Protein AF-A0A956CSH5-F1 (afdb_monomer)

Solvent-accessible surface area (backbone atoms only — not comparable to full-atom values): 94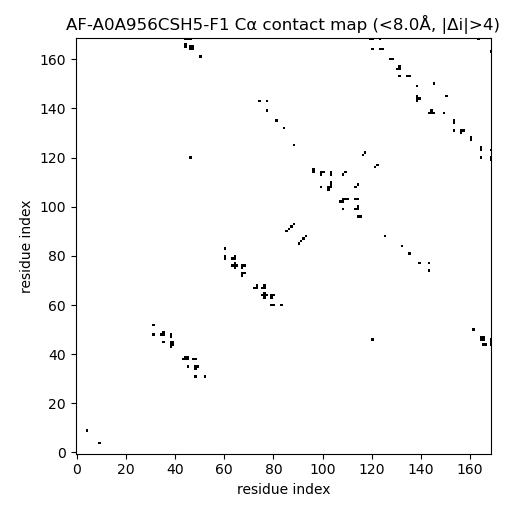06 Å² total; per-residue (Å²): 134,82,79,78,81,50,71,66,56,53,51,49,52,50,51,50,49,52,54,50,49,55,56,48,50,52,55,50,48,58,49,48,54,56,46,41,54,54,38,46,74,72,71,44,49,70,41,48,41,52,56,55,50,50,54,63,74,40,43,68,58,50,52,53,31,51,52,29,44,76,70,68,37,51,70,58,19,51,48,49,50,52,48,59,65,49,39,44,74,72,45,48,50,54,49,52,53,52,50,41,56,51,35,33,77,66,67,75,37,53,78,75,86,55,48,91,68,91,47,71,47,60,49,46,55,61,59,57,46,46,64,59,50,52,55,50,51,48,37,55,68,73,73,68,56,80,51,74,69,55,50,52,49,51,52,50,52,50,51,50,41,51,49,47,37,50,73,75,60

Structure (mmCIF, N/CA/C/O backbone):
data_AF-A0A956CSH5-F1
#
_entry.id   AF-A0A956CSH5-F1
#
loop_
_atom_site.group_PDB
_atom_site.id
_atom_site.type_symbol
_atom_site.label_atom_id
_atom_site.label_alt_id
_atom_site.label_comp_id
_atom_site.label_asym_id
_atom_site.label_entity_id
_atom_site.label_seq_id
_atom_site.pdbx_PDB_ins_code
_atom_site.Cartn_x
_atom_site.Cartn_y
_atom_site.Cartn_z
_atom_site.occupancy
_atom_site.B_iso_or_equiv
_atom_site.auth_seq_id
_atom_site.auth_comp_id
_atom_site.auth_asym_id
_atom_site.auth_atom_id
_atom_site.pdbx_PDB_model_num
ATOM 1 N N . ASP A 1 1 ? -17.752 -17.651 26.904 1.00 57.19 1 ASP A N 1
ATOM 2 C CA . ASP A 1 1 ? -16.328 -17.573 26.539 1.00 57.19 1 ASP A CA 1
ATOM 3 C C . ASP A 1 1 ? -15.973 -18.739 25.644 1.00 57.19 1 ASP A C 1
ATOM 5 O O . ASP A 1 1 ? -16.085 -19.885 26.065 1.00 57.19 1 ASP A O 1
ATOM 9 N N . GLU A 1 2 ? -15.666 -18.455 24.381 1.00 68.50 2 GLU A N 1
ATOM 10 C CA . GLU A 1 2 ? -15.135 -19.461 23.460 1.00 68.50 2 GLU A CA 1
ATOM 11 C C . GLU A 1 2 ? -13.701 -19.819 23.881 1.00 68.50 2 GLU A C 1
ATOM 13 O O . GLU A 1 2 ? -12.923 -18.916 24.207 1.00 68.50 2 GLU A O 1
ATOM 18 N N . PRO A 1 3 ? -13.332 -21.113 23.913 1.00 79.62 3 PRO A N 1
ATOM 19 C CA . PRO A 1 3 ? -11.968 -21.511 24.222 1.00 79.62 3 PRO A CA 1
ATOM 20 C C . PRO A 1 3 ? -11.009 -20.953 23.160 1.00 79.62 3 PRO A C 1
ATOM 22 O O . PRO A 1 3 ? -11.361 -20.918 21.977 1.00 79.62 3 PRO A O 1
ATOM 25 N N . PRO A 1 4 ? -9.794 -20.528 23.552 1.00 82.88 4 PRO A N 1
ATOM 26 C CA . PRO A 1 4 ? -8.831 -20.000 22.601 1.00 82.88 4 PRO A CA 1
ATOM 27 C C . PRO A 1 4 ? -8.494 -21.056 21.536 1.00 82.88 4 PRO A C 1
ATOM 29 O O . PRO A 1 4 ? -8.452 -22.254 21.843 1.00 82.88 4 PRO A O 1
ATOM 32 N N . PRO A 1 5 ? -8.246 -20.636 20.283 1.00 86.81 5 PRO A N 1
ATOM 33 C CA . PRO A 1 5 ? -7.925 -21.559 19.206 1.00 86.81 5 PRO A CA 1
ATOM 34 C C . PRO A 1 5 ? -6.678 -22.384 19.540 1.00 86.81 5 PRO A C 1
ATOM 36 O O . PRO A 1 5 ? -5.712 -21.892 20.124 1.00 86.81 5 PRO A O 1
ATOM 39 N N . SER A 1 6 ? -6.701 -23.662 19.157 1.00 94.19 6 SER A N 1
ATOM 40 C CA . SER A 1 6 ? -5.572 -24.560 19.393 1.00 94.19 6 SER A CA 1
ATOM 41 C C . SER A 1 6 ? -4.341 -24.124 18.591 1.00 94.19 6 SER A C 1
ATOM 43 O O . SER A 1 6 ? -4.466 -23.609 17.478 1.00 94.19 6 SER A O 1
ATOM 45 N N . TRP A 1 7 ? -3.139 -24.400 19.105 1.00 95.19 7 TRP A N 1
ATOM 46 C CA . TRP A 1 7 ? -1.885 -24.146 18.381 1.00 95.19 7 TRP A CA 1
ATOM 47 C C . TRP A 1 7 ? -1.848 -24.801 16.997 1.00 95.19 7 TRP A C 1
ATOM 49 O O . TRP A 1 7 ? -1.315 -24.215 16.059 1.00 95.19 7 TRP A O 1
ATOM 59 N N . LEU A 1 8 ? -2.462 -25.980 16.852 1.00 94.00 8 LEU A N 1
ATOM 60 C CA . LEU A 1 8 ? -2.589 -26.659 15.565 1.00 94.00 8 LEU A CA 1
ATOM 61 C C . LEU A 1 8 ? -3.457 -25.858 14.588 1.00 94.00 8 LEU A C 1
ATOM 63 O O . LEU A 1 8 ? -3.110 -25.740 13.419 1.00 94.00 8 LEU A O 1
ATOM 67 N N . SER A 1 9 ? -4.562 -25.282 15.065 1.00 93.81 9 SER A N 1
ATOM 68 C CA . SER A 1 9 ? -5.424 -24.418 14.254 1.00 93.81 9 SER A CA 1
ATOM 69 C C . SER A 1 9 ? -4.686 -23.150 13.826 1.00 93.81 9 SER A C 1
ATOM 71 O O . SER A 1 9 ? -4.749 -22.782 12.658 1.00 93.81 9 SER A O 1
ATOM 73 N N . ILE A 1 10 ? -3.942 -22.517 14.739 1.00 93.94 10 ILE A N 1
ATOM 74 C CA . ILE A 1 10 ? -3.140 -21.320 14.439 1.00 93.94 10 ILE A CA 1
ATOM 75 C C . ILE A 1 10 ? -2.078 -21.640 13.382 1.00 93.94 10 ILE A C 1
ATOM 77 O O . ILE A 1 10 ? -1.989 -20.947 12.372 1.00 93.94 10 ILE A O 1
ATOM 81 N N . ALA A 1 11 ? -1.310 -22.715 13.576 1.00 94.75 11 ALA A N 1
ATOM 82 C CA . ALA A 1 11 ? -0.293 -23.145 12.622 1.00 94.75 11 ALA A CA 1
ATOM 83 C C . ALA A 1 11 ? -0.905 -23.538 11.268 1.00 94.75 11 ALA A C 1
ATOM 85 O O . ALA A 1 11 ? -0.377 -23.166 10.223 1.00 94.75 11 ALA A O 1
ATOM 86 N N . GLY A 1 12 ? -2.040 -24.242 11.281 1.00 96.31 12 GLY A N 1
ATOM 87 C CA . GLY A 1 12 ? -2.761 -24.648 10.077 1.00 96.31 12 GLY A CA 1
ATOM 88 C C . GLY A 1 12 ? -3.245 -23.454 9.255 1.00 96.31 12 GLY A C 1
ATOM 89 O O . GLY A 1 12 ? -2.977 -23.391 8.057 1.00 96.31 12 GLY A O 1
ATOM 90 N N . TYR A 1 13 ? -3.890 -22.473 9.893 1.00 94.75 13 TYR A N 1
ATOM 91 C CA . TYR A 1 13 ? -4.302 -21.241 9.215 1.00 94.75 13 TYR A CA 1
ATOM 92 C C . TYR A 1 13 ? -3.109 -20.389 8.778 1.00 94.75 13 TYR A C 1
ATOM 94 O O . TYR A 1 13 ? -3.158 -19.801 7.701 1.00 94.75 13 TYR A O 1
ATOM 102 N N . GLY A 1 14 ? -2.027 -20.362 9.559 1.00 94.38 14 GLY A N 1
ATOM 103 C CA . GLY A 1 14 ? -0.788 -19.684 9.181 1.00 94.38 14 GLY A CA 1
ATOM 104 C C . GLY A 1 14 ? -0.173 -20.268 7.909 1.00 94.38 14 GLY A C 1
ATOM 105 O O . GLY A 1 14 ? 0.158 -19.526 6.986 1.00 94.38 14 GLY A O 1
ATOM 106 N N . LEU A 1 15 ? -0.087 -21.598 7.815 1.00 95.19 15 LEU A N 1
ATOM 107 C CA . LEU A 1 15 ? 0.420 -22.280 6.625 1.00 95.19 15 LEU A CA 1
ATOM 108 C C . LEU A 1 15 ? -0.494 -22.058 5.416 1.00 95.19 15 LEU A C 1
ATOM 110 O O . LEU A 1 15 ? -0.012 -21.748 4.330 1.00 95.19 15 LEU A O 1
ATOM 114 N N . LEU A 1 16 ? -1.810 -22.184 5.606 1.00 95.19 16 LEU A N 1
ATOM 115 C CA . LEU A 1 16 ? -2.782 -21.921 4.548 1.00 95.19 16 LEU A CA 1
ATOM 116 C C . LEU A 1 16 ? -2.660 -20.481 4.033 1.00 95.19 16 LEU A C 1
ATOM 118 O O . LEU A 1 16 ? -2.643 -20.263 2.823 1.00 95.19 16 LEU A O 1
ATOM 122 N N . GLY A 1 17 ? -2.521 -19.512 4.939 1.00 91.62 17 GLY A N 1
ATOM 123 C CA . GLY A 1 17 ? -2.282 -18.109 4.610 1.00 91.62 17 GLY A CA 1
ATOM 124 C C . GLY A 1 17 ? -0.991 -17.905 3.816 1.00 91.62 17 GLY A C 1
ATOM 125 O O . GLY A 1 17 ? -1.002 -17.217 2.803 1.00 91.62 17 GLY A O 1
ATOM 126 N N . ALA A 1 18 ? 0.106 -18.555 4.210 1.00 92.56 18 ALA A N 1
ATOM 127 C CA . ALA A 1 18 ? 1.373 -18.473 3.482 1.00 92.56 18 ALA A CA 1
ATOM 128 C C . ALA A 1 18 ? 1.266 -19.040 2.055 1.00 92.56 18 ALA A C 1
ATOM 130 O O . ALA A 1 18 ? 1.691 -18.395 1.099 1.00 92.56 18 ALA A O 1
ATOM 131 N N . VAL A 1 19 ? 0.653 -20.218 1.897 1.00 93.88 19 VAL A N 1
ATOM 132 C CA . VAL A 1 19 ? 0.475 -20.861 0.583 1.00 93.88 19 VAL A CA 1
ATOM 133 C C . VAL A 1 19 ? -0.439 -20.033 -0.317 1.00 93.88 19 VAL A C 1
ATOM 135 O O . VAL A 1 19 ? -0.115 -19.790 -1.477 1.00 93.88 19 VAL A O 1
ATOM 138 N N . THR A 1 20 ? -1.572 -19.572 0.211 1.00 90.75 20 THR A N 1
ATOM 139 C CA . THR A 1 20 ? -2.515 -18.743 -0.554 1.00 90.75 20 THR A CA 1
ATOM 140 C C . THR A 1 20 ? -1.924 -17.384 -0.913 1.00 90.75 20 THR A C 1
ATOM 142 O O . THR A 1 20 ? -2.160 -16.916 -2.020 1.00 90.75 20 THR A O 1
ATOM 145 N N . SER A 1 21 ? -1.105 -16.790 -0.041 1.00 88.56 21 SER A N 1
ATOM 146 C CA . SER A 1 21 ? -0.364 -15.558 -0.332 1.00 88.56 21 SER A CA 1
ATOM 147 C C . SER A 1 21 ? 0.648 -15.748 -1.464 1.00 88.56 21 SER A C 1
ATOM 149 O O . SER A 1 21 ? 0.723 -14.911 -2.355 1.00 88.56 21 SER A O 1
ATOM 151 N N . LEU A 1 22 ? 1.372 -16.874 -1.496 1.00 89.44 22 LEU A N 1
ATOM 152 C CA . LEU A 1 22 ? 2.313 -17.175 -2.578 1.00 89.44 22 LEU A CA 1
ATOM 153 C C . LEU A 1 22 ? 1.598 -17.315 -3.933 1.00 89.44 22 LEU A C 1
ATOM 155 O O . LEU A 1 22 ? 1.994 -16.694 -4.916 1.00 89.44 22 LEU A O 1
ATOM 159 N N . LEU A 1 23 ? 0.521 -18.104 -3.975 1.00 92.88 23 LEU A N 1
ATOM 160 C CA . LEU A 1 23 ? -0.261 -18.317 -5.197 1.00 92.88 23 LEU A CA 1
ATOM 161 C C . LEU A 1 23 ? -0.976 -17.037 -5.650 1.00 92.88 23 LEU A C 1
ATOM 163 O O . LEU A 1 23 ? -0.966 -16.700 -6.831 1.00 92.88 23 LEU A O 1
ATOM 167 N N . GLY A 1 24 ? -1.581 -16.316 -4.705 1.00 88.62 24 GLY A N 1
ATOM 168 C CA . GLY A 1 24 ? -2.254 -15.049 -4.965 1.00 88.62 24 GLY A CA 1
ATOM 169 C C . GLY A 1 24 ? -1.282 -13.964 -5.415 1.00 88.62 24 GLY A C 1
ATOM 170 O O . GLY A 1 24 ? -1.595 -13.225 -6.339 1.00 88.62 24 GLY A O 1
ATOM 171 N N . GLY A 1 25 ? -0.089 -13.904 -4.822 1.00 86.56 25 GLY A N 1
ATOM 172 C CA . GLY A 1 25 ? 0.959 -12.959 -5.195 1.00 86.56 25 GLY A CA 1
ATOM 173 C C . GLY A 1 25 ? 1.415 -13.131 -6.641 1.00 86.56 25 GLY A C 1
ATOM 174 O O . GLY A 1 25 ? 1.559 -12.137 -7.343 1.00 86.56 25 GLY A O 1
ATOM 175 N N . HIS A 1 26 ? 1.559 -14.373 -7.114 1.00 87.88 26 HIS A N 1
ATOM 176 C CA . HIS A 1 26 ? 1.894 -14.637 -8.516 1.00 87.88 26 HIS A CA 1
ATOM 177 C C . HIS A 1 26 ? 0.789 -14.150 -9.466 1.00 87.88 26 HIS A C 1
ATOM 179 O O . HIS A 1 26 ? 1.067 -13.402 -10.394 1.00 87.88 26 HIS A O 1
ATOM 185 N N . ALA A 1 27 ? -0.475 -14.466 -9.163 1.00 90.44 27 ALA A N 1
ATOM 186 C CA . ALA A 1 27 ? -1.612 -14.016 -9.967 1.00 90.44 27 ALA A CA 1
ATOM 187 C C . ALA A 1 27 ? -1.795 -12.484 -9.961 1.00 90.44 27 ALA A C 1
ATOM 189 O O . ALA A 1 27 ? -2.200 -11.902 -10.964 1.00 90.44 27 ALA A O 1
ATOM 190 N N . VAL A 1 28 ? -1.511 -11.820 -8.833 1.00 87.50 28 VAL A N 1
ATOM 191 C CA . VAL A 1 28 ? -1.521 -10.351 -8.740 1.00 87.50 28 VAL A CA 1
ATOM 192 C C . VAL A 1 28 ? -0.368 -9.744 -9.541 1.00 87.50 28 VAL A C 1
ATOM 194 O O . VAL A 1 28 ? -0.572 -8.699 -10.149 1.00 87.50 28 VAL A O 1
ATOM 197 N N . GLY A 1 29 ? 0.798 -10.397 -9.578 1.00 87.81 29 GLY A N 1
ATOM 198 C CA . GLY A 1 29 ? 1.914 -10.016 -10.447 1.00 87.81 29 GLY A CA 1
ATOM 199 C C . GLY A 1 29 ? 1.525 -10.059 -11.924 1.00 87.81 29 GLY A C 1
ATOM 200 O O . GLY A 1 29 ? 1.603 -9.037 -12.595 1.00 87.81 29 GLY A O 1
ATOM 201 N N . ASP A 1 30 ? 0.973 -11.183 -12.390 1.00 91.06 30 ASP A N 1
ATOM 202 C CA . ASP A 1 30 ? 0.507 -11.329 -13.780 1.00 91.06 30 ASP A CA 1
ATOM 203 C C . ASP A 1 30 ? -0.557 -10.278 -14.146 1.00 91.06 30 ASP A C 1
ATOM 205 O O . ASP A 1 30 ? -0.584 -9.737 -15.253 1.00 91.06 30 ASP A O 1
ATOM 209 N N . PHE A 1 31 ? -1.457 -9.972 -13.206 1.00 90.75 31 PHE A N 1
ATOM 210 C CA . PHE A 1 31 ? -2.448 -8.914 -13.380 1.00 90.75 31 PHE A CA 1
ATOM 211 C C . PHE A 1 31 ? -1.808 -7.522 -13.449 1.00 90.75 31 PHE A C 1
ATOM 213 O O . PHE A 1 31 ? -2.256 -6.696 -14.245 1.00 90.75 31 PHE A O 1
ATOM 220 N N . ALA A 1 32 ? -0.793 -7.252 -12.626 1.00 89.75 32 ALA A N 1
ATOM 221 C CA . ALA A 1 32 ? -0.081 -5.983 -12.629 1.00 89.75 32 ALA A CA 1
ATOM 222 C C . ALA A 1 32 ? 0.620 -5.743 -13.966 1.00 89.75 32 ALA A C 1
ATOM 224 O O . ALA A 1 32 ? 0.415 -4.681 -14.550 1.00 89.75 32 ALA A O 1
ATOM 225 N N . ASP A 1 33 ? 1.327 -6.745 -14.487 1.00 89.88 33 ASP A N 1
ATOM 226 C CA . ASP A 1 33 ? 1.992 -6.668 -15.790 1.00 89.88 33 ASP A CA 1
ATOM 227 C C . ASP A 1 33 ? 0.973 -6.407 -16.908 1.00 89.88 33 ASP A C 1
ATOM 229 O O . ASP A 1 33 ? 1.100 -5.450 -17.671 1.00 89.88 33 ASP A O 1
ATOM 233 N N . ALA A 1 34 ? -0.120 -7.180 -16.945 1.00 92.44 34 ALA A N 1
ATOM 234 C CA . ALA A 1 34 ? -1.172 -7.005 -17.946 1.00 92.44 34 ALA A CA 1
ATOM 235 C C . ALA A 1 34 ? -1.853 -5.624 -17.873 1.00 92.44 34 ALA A C 1
ATOM 237 O O . ALA A 1 34 ? -2.230 -5.056 -18.904 1.00 92.44 34 ALA A O 1
ATOM 238 N N . LEU A 1 35 ? -2.040 -5.083 -16.665 1.00 92.31 35 LEU A N 1
ATOM 239 C CA . LEU A 1 35 ? -2.629 -3.763 -16.459 1.00 92.31 35 LEU A CA 1
ATOM 240 C C . LEU A 1 35 ? -1.676 -2.649 -16.907 1.00 92.31 35 LEU A C 1
ATOM 242 O O . LEU A 1 35 ? -2.115 -1.735 -17.606 1.00 92.31 35 LEU A O 1
ATOM 246 N N . VAL A 1 36 ? -0.400 -2.731 -16.519 1.00 89.81 36 VAL A N 1
ATOM 247 C CA . VAL A 1 36 ? 0.637 -1.759 -16.888 1.00 89.81 36 VAL A CA 1
ATOM 248 C C . VAL A 1 36 ? 0.817 -1.735 -18.402 1.00 89.81 36 VAL A C 1
ATOM 250 O O . VAL A 1 36 ? 0.693 -0.669 -19.004 1.00 89.81 36 VAL A O 1
ATOM 253 N N . ASP A 1 37 ? 0.994 -2.895 -19.036 1.00 91.88 37 ASP A N 1
ATOM 254 C CA . ASP A 1 37 ? 1.149 -3.005 -20.489 1.00 91.88 37 ASP A CA 1
ATOM 255 C C . ASP A 1 37 ? -0.078 -2.474 -21.238 1.00 91.88 37 ASP A C 1
ATOM 257 O O . ASP A 1 37 ? 0.047 -1.727 -22.212 1.00 91.88 37 ASP A O 1
ATOM 261 N N . GLY A 1 38 ? -1.282 -2.818 -20.769 1.00 93.31 38 GLY A N 1
ATOM 262 C CA . GLY A 1 38 ? -2.533 -2.372 -21.379 1.00 93.31 38 GLY A CA 1
ATOM 263 C C . GLY A 1 38 ? -2.733 -0.856 -21.308 1.00 93.31 38 GLY A C 1
ATOM 264 O O . GLY A 1 38 ? -3.160 -0.240 -22.288 1.00 93.31 38 GLY A O 1
ATOM 265 N N . LEU A 1 39 ? -2.411 -0.239 -20.169 1.00 91.31 39 LEU A N 1
ATOM 266 C CA . LEU A 1 39 ? -2.535 1.207 -19.981 1.00 91.31 39 LEU A CA 1
ATOM 267 C C . LEU A 1 39 ? -1.435 1.980 -20.709 1.00 91.31 39 LEU A C 1
ATOM 269 O O . LEU A 1 39 ? -1.740 2.981 -21.362 1.00 91.31 39 LEU A O 1
ATOM 273 N N . ASN A 1 40 ? -0.202 1.473 -20.697 1.00 89.00 40 ASN A N 1
ATOM 274 C CA . ASN A 1 40 ? 0.903 2.037 -21.468 1.00 89.00 40 ASN A CA 1
ATOM 275 C C . ASN A 1 40 ? 0.596 2.004 -22.974 1.00 89.00 40 ASN A C 1
ATOM 277 O O . ASN A 1 40 ? 0.786 3.004 -23.668 1.00 89.00 40 ASN A O 1
ATOM 281 N N . ALA A 1 41 ? 0.034 0.902 -23.488 1.00 91.62 41 ALA A N 1
ATOM 282 C CA . ALA A 1 41 ? -0.388 0.796 -24.888 1.00 91.62 41 ALA A CA 1
ATOM 283 C C . ALA A 1 41 ? -1.513 1.781 -25.258 1.00 91.62 41 ALA A C 1
ATOM 285 O O . ALA A 1 41 ? -1.602 2.226 -26.403 1.00 91.62 41 ALA A O 1
ATOM 286 N N . ALA A 1 42 ? -2.357 2.149 -24.292 1.00 91.81 42 ALA A N 1
ATOM 287 C CA . ALA A 1 42 ? -3.384 3.176 -24.447 1.00 91.81 42 ALA A CA 1
ATOM 288 C C . ALA A 1 42 ? -2.852 4.615 -24.257 1.00 91.81 42 ALA A C 1
ATOM 290 O O . ALA A 1 42 ? -3.618 5.569 -24.400 1.00 91.81 42 ALA A O 1
ATOM 291 N N . GLY A 1 43 ? -1.553 4.785 -23.983 1.00 88.75 43 GLY A N 1
ATOM 292 C CA . GLY A 1 43 ? -0.889 6.081 -23.831 1.00 88.75 43 GLY A CA 1
ATOM 293 C C . GLY A 1 43 ? -1.030 6.711 -22.444 1.00 88.75 43 GLY A C 1
ATOM 294 O O . GLY A 1 43 ? -0.819 7.917 -22.310 1.00 88.75 43 GLY A O 1
ATOM 295 N N . TYR A 1 44 ? -1.407 5.933 -21.425 1.00 88.19 44 TYR A N 1
ATOM 296 C CA . TYR A 1 44 ? -1.431 6.407 -20.042 1.00 88.19 44 TYR A CA 1
ATOM 297 C C . TYR A 1 44 ? -0.042 6.295 -19.391 1.00 88.19 44 TYR A C 1
ATOM 299 O O . TYR A 1 44 ? 0.683 5.350 -19.694 1.00 88.19 44 TYR A O 1
ATOM 307 N N . PRO A 1 45 ? 0.325 7.222 -18.485 1.00 83.88 45 PRO A N 1
ATOM 308 C CA . PRO A 1 45 ? 1.544 7.117 -17.683 1.00 83.88 45 PRO A CA 1
ATOM 309 C C . PRO A 1 45 ? 1.527 5.908 -16.741 1.00 83.88 45 PRO A C 1
ATOM 311 O O . PRO A 1 45 ? 0.475 5.542 -16.210 1.00 83.88 45 PRO A O 1
ATOM 314 N N . GLU A 1 46 ? 2.706 5.359 -16.447 1.00 81.31 46 GLU A N 1
ATOM 315 C CA . GLU A 1 46 ? 2.886 4.204 -15.555 1.00 81.31 46 GLU A CA 1
ATOM 316 C C . GLU A 1 46 ? 2.312 4.452 -14.150 1.00 81.31 46 GLU A C 1
ATOM 318 O O . GLU A 1 46 ? 1.700 3.568 -13.540 1.00 81.31 46 GLU A O 1
ATOM 323 N N . MET A 1 47 ? 2.384 5.695 -13.670 1.00 84.25 47 MET A N 1
ATOM 324 C CA . MET A 1 47 ? 1.803 6.090 -12.390 1.00 84.25 47 MET A CA 1
ATOM 325 C C . MET A 1 47 ? 0.287 5.908 -12.306 1.00 84.25 47 MET A C 1
ATOM 327 O O . MET A 1 47 ? -0.233 5.649 -11.219 1.00 84.25 47 MET A O 1
ATOM 331 N N . VAL A 1 48 ? -0.441 5.970 -13.425 1.00 86.06 48 VAL A N 1
ATOM 332 C CA . VAL A 1 48 ? -1.882 5.664 -13.445 1.00 86.06 48 VAL A CA 1
ATOM 333 C C . VAL A 1 48 ? -2.114 4.193 -13.103 1.00 86.06 48 VAL A C 1
ATOM 335 O O . VAL A 1 48 ? -2.988 3.876 -12.291 1.00 86.06 48 VAL A O 1
ATOM 338 N N . SER A 1 49 ? -1.296 3.300 -13.659 1.00 86.62 49 SER A N 1
ATOM 339 C CA . SER A 1 49 ? -1.319 1.869 -13.355 1.00 86.62 49 SER A CA 1
ATOM 340 C C . SER A 1 49 ? -0.985 1.620 -11.884 1.00 86.62 49 SER A C 1
ATOM 342 O O . SER A 1 49 ? -1.719 0.902 -11.206 1.00 86.62 49 SER A O 1
ATOM 344 N N . ALA A 1 50 ? 0.045 2.287 -11.350 1.00 85.38 50 ALA A N 1
ATOM 345 C CA . ALA A 1 50 ? 0.422 2.192 -9.939 1.00 85.38 50 ALA A CA 1
ATOM 346 C C . ALA A 1 50 ? -0.710 2.646 -8.994 1.00 85.38 50 ALA A C 1
ATOM 348 O O . ALA A 1 50 ? -1.000 1.976 -7.998 1.00 85.38 50 ALA A O 1
ATOM 349 N N . ILE A 1 51 ? -1.409 3.740 -9.325 1.00 86.69 51 ILE A N 1
ATOM 350 C CA . ILE A 1 51 ? -2.574 4.218 -8.564 1.00 86.69 51 ILE A CA 1
ATOM 351 C C . ILE A 1 51 ? -3.686 3.164 -8.563 1.00 86.69 51 ILE A C 1
ATOM 353 O O . ILE A 1 51 ? -4.229 2.851 -7.502 1.00 86.69 51 ILE A O 1
ATOM 357 N N . LEU A 1 52 ? -4.014 2.577 -9.715 1.00 88.88 52 LEU A N 1
ATOM 358 C CA . LEU A 1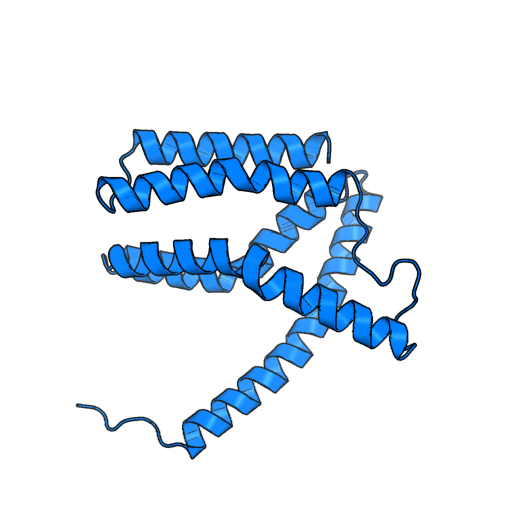 52 ? -5.046 1.541 -9.799 1.00 88.88 52 LEU A CA 1
ATOM 359 C C . LEU A 1 52 ? -4.654 0.276 -9.030 1.00 88.88 52 LEU A C 1
ATOM 361 O O . LEU A 1 52 ? -5.467 -0.246 -8.265 1.00 88.88 52 LEU A O 1
ATOM 365 N N . LEU A 1 53 ? -3.407 -0.180 -9.160 1.00 89.06 53 LEU A N 1
ATOM 366 C CA . LEU A 1 53 ? -2.889 -1.324 -8.407 1.00 89.06 53 LEU A CA 1
ATOM 367 C C . LEU A 1 53 ? -2.946 -1.086 -6.898 1.00 89.06 53 LEU A C 1
ATOM 369 O O . LEU A 1 53 ? -3.321 -1.992 -6.153 1.00 89.06 53 LEU A O 1
ATOM 373 N N . SER A 1 54 ? -2.668 0.140 -6.444 1.00 86.44 54 SER A N 1
ATOM 374 C CA . SER A 1 54 ? -2.746 0.495 -5.023 1.00 86.44 54 SER A CA 1
ATOM 375 C C . SER A 1 54 ? -4.152 0.307 -4.436 1.00 86.44 54 SER A C 1
ATOM 377 O O . SER A 1 54 ? -4.286 -0.126 -3.289 1.00 86.44 54 SER A O 1
ATOM 379 N N . LEU A 1 55 ? -5.208 0.537 -5.230 1.00 86.25 55 LEU A N 1
ATOM 380 C CA . LEU A 1 55 ? -6.593 0.323 -4.799 1.00 86.25 55 LEU A CA 1
ATOM 381 C C . LEU A 1 55 ? -6.885 -1.164 -4.569 1.00 86.25 55 LEU A C 1
ATOM 383 O O . LEU A 1 55 ? -7.529 -1.524 -3.582 1.00 86.25 55 LEU A O 1
ATOM 387 N N . PHE A 1 56 ? -6.392 -2.033 -5.455 1.00 85.75 56 PHE A N 1
ATOM 388 C CA . PHE A 1 56 ? -6.545 -3.480 -5.306 1.00 85.75 56 PHE A CA 1
ATOM 389 C C . PHE A 1 56 ? -5.708 -4.019 -4.145 1.00 85.75 56 PHE A C 1
ATOM 391 O O . PHE A 1 56 ? -6.214 -4.805 -3.343 1.00 85.75 56 PHE A O 1
ATOM 398 N N . ALA A 1 57 ? -4.471 -3.541 -3.995 1.00 85.25 57 ALA A N 1
ATOM 399 C CA . ALA A 1 57 ? -3.595 -3.910 -2.887 1.00 85.25 57 ALA A CA 1
ATOM 400 C C . ALA A 1 57 ? -4.190 -3.523 -1.518 1.00 85.25 57 ALA A C 1
ATOM 402 O O . ALA A 1 57 ? -4.041 -4.254 -0.539 1.00 85.25 57 ALA A O 1
ATOM 403 N N . GLY A 1 58 ? -4.912 -2.399 -1.448 1.00 86.12 58 GLY A N 1
ATOM 404 C CA . GLY A 1 58 ? -5.571 -1.916 -0.235 1.00 86.12 58 GLY A CA 1
ATOM 405 C C . GLY A 1 58 ? -6.937 -2.542 0.070 1.00 86.12 58 GLY A C 1
ATOM 406 O O . GLY A 1 58 ? -7.461 -2.329 1.164 1.00 86.12 58 GLY A O 1
ATOM 407 N N . ALA A 1 59 ? -7.523 -3.327 -0.842 1.00 87.06 59 ALA A N 1
ATOM 408 C CA . ALA A 1 59 ? -8.922 -3.761 -0.758 1.00 87.06 59 ALA A CA 1
ATOM 409 C C . ALA A 1 59 ? -9.277 -4.457 0.569 1.00 87.06 59 ALA A C 1
ATOM 411 O O . ALA A 1 59 ? -10.299 -4.143 1.186 1.00 87.06 59 ALA A O 1
ATOM 412 N N . GLY A 1 60 ? -8.414 -5.356 1.055 1.00 86.75 60 GLY A N 1
ATOM 413 C CA . GLY A 1 60 ? -8.620 -6.04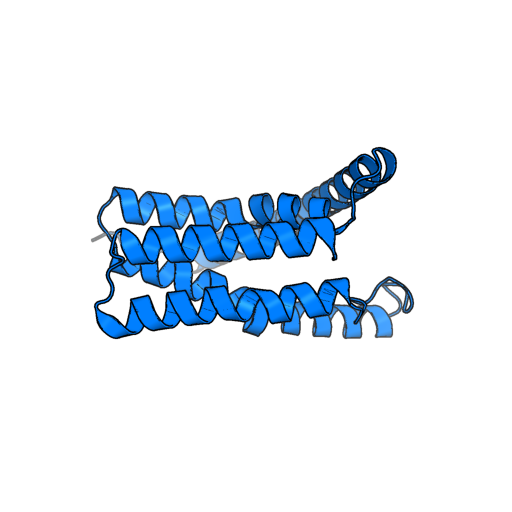0 2.336 1.00 86.75 60 GLY A CA 1
ATOM 414 C C . GLY A 1 60 ? -8.629 -5.079 3.529 1.00 86.75 60 GLY A C 1
ATOM 415 O O . GLY A 1 60 ? -9.510 -5.160 4.391 1.00 86.75 60 GLY A O 1
ATOM 416 N N . ALA A 1 61 ? -7.699 -4.121 3.551 1.00 88.38 61 ALA A N 1
ATOM 417 C CA . ALA A 1 61 ? -7.645 -3.090 4.583 1.00 88.38 61 ALA A CA 1
ATOM 418 C C . ALA A 1 61 ? -8.886 -2.189 4.526 1.00 88.38 61 ALA A C 1
ATOM 420 O O . ALA A 1 61 ? -9.501 -1.929 5.561 1.00 88.38 61 ALA A O 1
ATOM 421 N N . TYR A 1 62 ? -9.320 -1.783 3.329 1.00 90.38 62 TYR A N 1
ATOM 422 C CA . TYR A 1 62 ? -10.521 -0.966 3.148 1.00 90.38 62 TYR A CA 1
ATOM 423 C C . TYR A 1 62 ? -11.771 -1.659 3.685 1.00 90.38 62 TYR A C 1
ATOM 425 O O . TYR A 1 62 ? -12.546 -1.035 4.409 1.00 90.38 62 TYR A O 1
ATOM 433 N N . VAL A 1 63 ? -11.948 -2.955 3.406 1.00 92.25 63 VAL A N 1
ATOM 434 C CA . VAL A 1 63 ? -13.076 -3.737 3.936 1.00 92.25 63 VAL A CA 1
ATOM 435 C C . VAL A 1 63 ? -13.029 -3.808 5.464 1.00 92.25 63 VAL A C 1
ATOM 437 O O . VAL A 1 63 ? -14.063 -3.612 6.112 1.00 92.25 63 VAL A O 1
ATOM 440 N N . MET A 1 64 ? -11.854 -4.036 6.064 1.00 91.06 64 MET A N 1
ATOM 441 C CA . MET A 1 64 ? -11.711 -4.044 7.526 1.00 91.06 64 MET A CA 1
ATOM 442 C C . MET A 1 64 ? -12.049 -2.686 8.150 1.00 91.06 64 MET A C 1
ATOM 444 O O . MET A 1 64 ? -12.822 -2.626 9.109 1.00 91.06 64 MET A O 1
ATOM 448 N N . ILE A 1 65 ? -11.510 -1.598 7.596 1.00 91.00 65 ILE A N 1
ATOM 449 C CA . ILE A 1 65 ? -11.742 -0.229 8.071 1.00 91.00 65 ILE A CA 1
ATOM 450 C C . ILE A 1 65 ? -13.224 0.134 7.936 1.00 91.00 65 ILE A C 1
ATOM 452 O O . ILE A 1 65 ? -13.838 0.584 8.904 1.00 91.00 65 ILE A O 1
ATOM 456 N N . ALA A 1 66 ? -13.828 -0.127 6.773 1.00 90.62 66 ALA A N 1
ATOM 457 C CA . ALA A 1 66 ? -15.239 0.144 6.514 1.00 90.62 66 ALA A CA 1
ATOM 458 C C . ALA A 1 66 ? -16.155 -0.649 7.456 1.00 90.62 66 ALA A C 1
ATOM 460 O O . ALA A 1 66 ? -17.114 -0.100 7.997 1.00 90.62 66 ALA A O 1
ATOM 461 N N . THR A 1 67 ? -15.834 -1.921 7.716 1.00 93.31 67 THR A N 1
ATOM 462 C CA . THR A 1 67 ? -16.602 -2.766 8.642 1.00 93.31 67 THR A CA 1
ATOM 463 C C . THR A 1 67 ? -16.495 -2.265 10.084 1.00 93.31 67 THR A C 1
ATOM 465 O O . THR A 1 67 ? -17.507 -2.201 10.784 1.00 93.31 67 THR A O 1
ATOM 468 N N . ALA A 1 68 ? -15.298 -1.882 10.540 1.00 91.56 68 ALA A N 1
ATOM 469 C CA . ALA A 1 68 ? -15.099 -1.310 11.874 1.00 91.56 68 ALA A CA 1
ATOM 470 C C . ALA A 1 68 ? -15.848 0.024 12.029 1.00 91.56 68 ALA A C 1
ATOM 472 O O . ALA A 1 68 ? -16.545 0.241 13.024 1.00 91.56 68 ALA A O 1
ATOM 473 N N . HIS A 1 69 ? -15.787 0.878 11.005 1.00 89.00 69 HIS A N 1
ATOM 474 C CA . HIS A 1 69 ? -16.504 2.148 10.971 1.00 89.00 69 HIS A CA 1
ATOM 475 C C . HIS A 1 69 ? -18.029 1.950 10.990 1.00 89.00 69 HIS A C 1
ATOM 477 O O . HIS A 1 69 ? -18.724 2.583 11.783 1.00 89.00 69 HIS A O 1
ATOM 483 N N . ALA A 1 70 ? -18.565 1.019 10.191 1.00 92.50 70 ALA A N 1
ATOM 484 C CA . ALA A 1 70 ? -19.994 0.685 10.174 1.00 92.50 70 ALA A CA 1
ATOM 485 C C . ALA A 1 70 ? -20.499 0.171 11.535 1.00 92.50 70 ALA A C 1
ATOM 487 O O . ALA A 1 70 ? -21.636 0.436 11.925 1.00 92.50 70 ALA A O 1
ATOM 488 N N . LYS A 1 71 ? -19.634 -0.513 12.293 1.00 94.44 71 LYS A N 1
ATOM 489 C CA . LYS A 1 71 ? -19.902 -0.969 13.666 1.00 94.44 71 LYS A CA 1
ATOM 490 C C . LYS A 1 71 ? -19.675 0.112 14.733 1.00 94.44 71 LYS A C 1
ATOM 492 O O . LYS A 1 71 ? -19.784 -0.191 15.917 1.00 94.44 71 LYS A O 1
ATOM 497 N N . LYS A 1 72 ? -19.393 1.363 14.339 1.00 90.31 72 LYS A N 1
ATOM 498 C CA . LYS A 1 72 ? -19.084 2.506 15.225 1.00 90.31 72 LYS A CA 1
ATOM 499 C C . LYS A 1 72 ? -17.854 2.285 16.117 1.00 90.31 72 LYS A C 1
ATOM 501 O O . LYS A 1 72 ? -17.719 2.916 17.161 1.00 90.31 72 LYS A O 1
ATOM 506 N N . MET A 1 73 ? -16.949 1.401 15.704 1.00 90.44 73 MET A N 1
ATOM 507 C CA . MET A 1 73 ? -15.696 1.102 16.399 1.00 90.44 73 MET A CA 1
ATOM 508 C C . MET A 1 73 ? -14.595 2.031 15.874 1.00 90.44 73 MET A C 1
ATOM 510 O O . MET A 1 73 ? -13.640 1.580 15.241 1.00 90.44 73 MET A O 1
ATOM 514 N N . TYR A 1 74 ? -14.769 3.342 16.070 1.00 83.75 74 TYR A N 1
ATOM 515 C CA . TYR A 1 74 ? -13.936 4.367 15.428 1.00 83.75 74 TYR A CA 1
ATOM 516 C C . TYR A 1 74 ? -12.460 4.274 15.812 1.00 83.75 74 TYR A C 1
ATOM 518 O O . TYR A 1 74 ? -11.619 4.375 14.928 1.00 83.75 74 TYR A O 1
ATOM 526 N N . ASP A 1 75 ? -12.147 3.963 17.069 1.00 82.44 75 ASP A N 1
ATOM 527 C CA . ASP A 1 75 ? -10.760 3.797 17.521 1.00 82.44 75 ASP A CA 1
ATOM 528 C C . ASP A 1 75 ? -10.055 2.650 16.783 1.00 82.44 75 ASP A C 1
ATOM 530 O O . ASP A 1 75 ? -8.890 2.751 16.411 1.00 82.44 75 ASP A O 1
ATOM 534 N N . ILE A 1 76 ? -10.785 1.567 16.500 1.00 85.75 76 ILE A N 1
ATOM 535 C CA . ILE A 1 76 ? -10.267 0.407 15.762 1.00 85.75 76 ILE A CA 1
ATOM 536 C C . ILE A 1 76 ? -10.149 0.723 14.272 1.00 85.75 76 ILE A C 1
ATOM 538 O O . ILE A 1 76 ? -9.170 0.334 13.639 1.00 85.75 76 ILE A O 1
ATOM 542 N N . ALA A 1 77 ? -11.111 1.453 13.702 1.00 86.56 77 ALA A N 1
ATOM 543 C CA . ALA A 1 77 ? -11.008 1.930 12.327 1.00 86.56 77 ALA A CA 1
ATOM 544 C C . ALA A 1 77 ? -9.782 2.846 12.153 1.00 86.56 77 ALA A C 1
ATOM 546 O O . ALA A 1 77 ? -8.998 2.642 11.229 1.00 86.56 77 ALA A O 1
ATOM 547 N N . LEU A 1 78 ? -9.576 3.789 13.075 1.00 82.12 78 LEU A N 1
ATOM 548 C CA . LEU A 1 78 ? -8.448 4.719 13.088 1.00 82.12 78 LEU A CA 1
ATOM 549 C C . LEU A 1 78 ? -7.111 3.988 13.281 1.00 82.12 78 LEU A C 1
ATOM 551 O O . LEU A 1 78 ? -6.157 4.254 12.552 1.00 82.12 78 LEU A O 1
ATOM 555 N N . ALA A 1 79 ? -7.051 3.020 14.202 1.00 84.88 79 ALA A N 1
ATOM 556 C CA . ALA A 1 79 ? -5.869 2.188 14.416 1.00 84.88 79 ALA A CA 1
ATOM 557 C C . ALA A 1 79 ? -5.513 1.366 13.168 1.00 84.88 79 ALA A C 1
ATOM 559 O O . ALA A 1 79 ? -4.346 1.307 12.785 1.00 84.88 79 ALA A O 1
ATOM 560 N N . ASN A 1 80 ? -6.510 0.791 12.486 1.00 87.69 80 ASN A N 1
ATOM 561 C CA . ASN A 1 80 ? -6.298 0.053 11.239 1.00 87.69 80 ASN A CA 1
ATOM 562 C C . ASN A 1 80 ? -5.800 0.962 10.105 1.00 87.69 80 ASN A C 1
ATOM 564 O O . ASN A 1 80 ? -4.886 0.576 9.376 1.00 87.69 80 ASN A O 1
ATOM 568 N N . VAL A 1 81 ? -6.365 2.167 9.962 1.00 85.44 81 VAL A N 1
ATOM 569 C CA . VAL A 1 81 ? -5.903 3.166 8.981 1.00 85.44 81 VAL A CA 1
ATOM 570 C C . VAL A 1 81 ? -4.450 3.563 9.268 1.00 85.44 81 VAL A C 1
ATOM 572 O O . VAL A 1 81 ? -3.606 3.502 8.375 1.00 85.44 81 VAL A O 1
ATOM 575 N N . SER A 1 82 ? -4.140 3.906 10.521 1.00 83.62 82 SER A N 1
ATOM 576 C CA . SER A 1 82 ? -2.798 4.313 10.950 1.00 83.62 82 SER A CA 1
ATOM 577 C C . SER A 1 82 ? -1.760 3.206 10.741 1.00 83.62 82 SER A C 1
ATOM 579 O O . SER A 1 82 ? -0.691 3.451 10.174 1.00 83.62 82 SER A O 1
ATOM 581 N N . GLY A 1 83 ? -2.098 1.972 11.128 1.00 85.31 83 GLY A N 1
ATOM 582 C CA . GLY A 1 83 ? -1.257 0.800 10.901 1.00 85.31 83 GLY A CA 1
ATOM 583 C C . GLY A 1 83 ? -0.998 0.567 9.414 1.00 85.31 83 GLY A C 1
ATOM 584 O O . GLY A 1 83 ? 0.154 0.449 9.014 1.00 85.31 83 GLY A O 1
ATOM 585 N N . SER A 1 84 ? -2.040 0.606 8.578 1.00 84.69 84 SER A N 1
ATOM 586 C CA . SER A 1 84 ? -1.897 0.388 7.130 1.00 84.69 84 SER A CA 1
ATOM 587 C C . SER A 1 84 ? -0.987 1.431 6.474 1.00 84.69 84 SER A C 1
ATOM 589 O O . SER A 1 84 ? -0.135 1.087 5.659 1.00 84.69 84 SER A O 1
ATOM 591 N N . ILE A 1 85 ? -1.131 2.705 6.855 1.00 82.56 85 ILE A N 1
ATOM 592 C CA . ILE A 1 85 ? -0.352 3.807 6.276 1.00 82.56 85 ILE A CA 1
ATOM 593 C C . ILE A 1 85 ? 1.117 3.770 6.709 1.00 82.56 85 ILE A C 1
ATOM 595 O O . ILE A 1 85 ? 1.996 4.088 5.914 1.00 82.56 85 ILE A O 1
ATOM 599 N N . THR A 1 86 ? 1.406 3.372 7.948 1.00 84.00 86 THR A N 1
ATOM 600 C CA . THR A 1 86 ? 2.788 3.311 8.454 1.00 84.00 86 THR A CA 1
ATOM 601 C C . THR A 1 86 ? 3.505 2.026 8.038 1.00 84.00 86 THR A C 1
ATOM 603 O O . THR A 1 86 ? 4.710 2.035 7.790 1.00 84.00 86 THR A O 1
ATOM 606 N N . GLN A 1 87 ? 2.782 0.915 7.896 1.00 88.00 87 GLN A N 1
ATOM 607 C CA . GLN A 1 87 ? 3.371 -0.383 7.583 1.00 88.00 87 GLN A CA 1
ATOM 608 C C . GLN A 1 87 ? 4.030 -0.418 6.196 1.00 88.00 87 GLN A C 1
ATOM 610 O O . GLN A 1 87 ? 5.091 -1.024 6.048 1.00 88.00 87 GLN A O 1
ATOM 615 N N . VAL A 1 88 ? 3.448 0.236 5.188 1.00 85.69 88 VAL A N 1
ATOM 616 C CA . VAL A 1 88 ? 4.001 0.234 3.823 1.00 85.69 88 VAL A CA 1
ATOM 617 C C . VAL A 1 88 ? 5.408 0.854 3.762 1.00 85.69 88 VAL A C 1
ATOM 619 O O . VAL A 1 88 ? 6.334 0.135 3.387 1.00 85.69 88 VAL A O 1
ATOM 622 N N . PRO A 1 89 ? 5.631 2.121 4.166 1.00 83.81 89 PRO A N 1
ATOM 623 C CA . PRO A 1 89 ? 6.949 2.746 4.066 1.00 83.81 89 PRO A CA 1
ATOM 624 C C . PRO A 1 89 ? 7.968 2.209 5.080 1.00 83.81 89 PRO A C 1
ATOM 626 O O . PRO A 1 89 ? 9.157 2.188 4.777 1.00 83.81 89 PRO A O 1
ATOM 629 N N . PHE A 1 90 ? 7.538 1.780 6.274 1.00 86.19 90 PHE A N 1
ATOM 630 C CA . PHE A 1 90 ? 8.470 1.428 7.357 1.00 86.19 90 PHE A CA 1
ATOM 631 C C . PHE A 1 90 ? 8.728 -0.071 7.520 1.00 86.19 90 PHE A C 1
ATOM 633 O O . PHE A 1 90 ? 9.709 -0.442 8.161 1.00 86.19 90 PHE A O 1
ATOM 640 N N . VAL A 1 91 ? 7.875 -0.936 6.967 1.00 90.62 91 VAL A N 1
ATOM 641 C CA . VAL A 1 91 ? 8.007 -2.393 7.119 1.00 90.62 91 VAL A CA 1
ATOM 642 C C . VAL A 1 91 ? 8.052 -3.084 5.765 1.00 90.62 91 VAL A C 1
ATOM 644 O O . VAL A 1 91 ? 9.023 -3.778 5.476 1.00 90.62 91 VAL A O 1
ATOM 647 N N . VAL A 1 92 ? 7.032 -2.889 4.926 1.00 89.25 92 VAL A N 1
ATOM 648 C CA . VAL A 1 92 ? 6.900 -3.625 3.660 1.00 89.25 92 VAL A CA 1
ATOM 649 C C . VAL A 1 92 ? 7.981 -3.206 2.677 1.00 89.25 92 VAL A C 1
ATOM 651 O O . VAL A 1 92 ? 8.722 -4.064 2.211 1.00 89.25 92 VAL A O 1
ATOM 654 N N . LEU A 1 93 ? 8.114 -1.907 2.398 1.00 87.44 93 LEU A N 1
ATOM 655 C CA . LEU A 1 93 ? 9.084 -1.404 1.428 1.00 87.44 93 LEU A CA 1
ATOM 656 C C . LEU A 1 93 ? 10.530 -1.802 1.798 1.00 87.44 93 LEU A C 1
ATOM 658 O O . LEU A 1 93 ? 11.187 -2.414 0.957 1.00 87.44 93 LEU A O 1
ATOM 662 N N . PRO A 1 94 ? 11.026 -1.590 3.037 1.00 89.31 94 PRO A N 1
ATOM 663 C CA . PRO A 1 94 ? 12.366 -2.039 3.415 1.00 89.31 94 PRO A CA 1
ATOM 664 C C . PRO A 1 94 ? 12.546 -3.557 3.320 1.00 89.31 94 PRO A C 1
ATOM 666 O O . PRO A 1 94 ? 13.573 -4.022 2.829 1.00 89.31 94 PRO A O 1
ATOM 669 N N . ALA A 1 95 ? 11.556 -4.343 3.761 1.00 91.62 95 ALA A N 1
ATOM 670 C CA . ALA A 1 95 ? 11.634 -5.801 3.698 1.00 91.62 95 ALA A CA 1
ATOM 671 C C . ALA A 1 95 ? 11.686 -6.308 2.250 1.00 91.62 95 ALA A C 1
ATOM 673 O O . ALA A 1 95 ? 12.496 -7.179 1.938 1.00 91.62 95 ALA A O 1
ATOM 674 N N . VAL A 1 96 ? 10.871 -5.735 1.361 1.00 89.75 96 VAL A N 1
ATOM 675 C CA . VAL A 1 96 ? 10.867 -6.057 -0.071 1.00 89.75 96 VAL A CA 1
ATOM 676 C C . VAL A 1 96 ? 12.197 -5.666 -0.711 1.00 89.75 96 VAL A C 1
ATOM 678 O O . VAL A 1 96 ? 12.790 -6.494 -1.391 1.00 89.75 96 VAL A O 1
ATOM 681 N N . MET A 1 97 ? 12.733 -4.475 -0.428 1.00 87.31 97 MET A N 1
ATOM 682 C CA . MET A 1 97 ? 14.045 -4.068 -0.947 1.00 87.31 97 MET A CA 1
ATOM 683 C C . MET A 1 97 ? 15.174 -5.005 -0.495 1.00 87.31 97 MET A C 1
ATOM 685 O O . MET A 1 97 ? 16.030 -5.367 -1.302 1.00 87.31 97 MET A O 1
ATOM 689 N N . ILE A 1 98 ? 15.171 -5.443 0.770 1.00 90.06 98 ILE A N 1
ATOM 690 C CA . ILE A 1 98 ? 16.140 -6.430 1.272 1.00 90.06 98 ILE A CA 1
ATOM 691 C C . ILE A 1 98 ? 15.975 -7.768 0.540 1.00 90.06 98 ILE A C 1
ATOM 693 O O . ILE A 1 98 ? 16.969 -8.361 0.124 1.00 90.06 98 ILE A O 1
ATOM 697 N N . LEU A 1 99 ? 14.739 -8.240 0.359 1.00 89.38 99 LEU A N 1
ATOM 698 C CA . LEU A 1 99 ? 14.464 -9.481 -0.367 1.00 89.38 99 LEU A CA 1
ATOM 699 C C . LEU A 1 99 ? 14.947 -9.400 -1.817 1.00 89.38 99 LEU A C 1
ATOM 701 O O . LEU A 1 99 ? 15.632 -10.311 -2.271 1.00 89.38 99 LEU A O 1
ATOM 705 N N . MET A 1 100 ? 14.668 -8.300 -2.515 1.00 87.75 100 MET A N 1
ATOM 706 C CA . MET A 1 100 ? 15.153 -8.064 -3.877 1.00 87.75 100 MET A CA 1
ATOM 707 C C . MET A 1 100 ? 16.686 -8.051 -3.921 1.00 87.75 100 MET A C 1
ATOM 709 O O . MET A 1 100 ? 17.274 -8.704 -4.776 1.00 87.75 100 MET A O 1
ATOM 713 N N . ALA A 1 101 ? 17.355 -7.408 -2.959 1.00 86.00 101 ALA A N 1
ATOM 714 C CA . ALA A 1 101 ? 18.817 -7.408 -2.878 1.00 86.00 101 ALA A CA 1
ATOM 715 C C . ALA A 1 101 ? 19.412 -8.812 -2.650 1.00 86.00 101 ALA A C 1
ATOM 717 O O . ALA A 1 101 ? 20.485 -9.118 -3.172 1.00 86.00 101 ALA A O 1
ATOM 718 N N . ILE A 1 102 ? 18.735 -9.670 -1.879 1.00 89.81 102 ILE A N 1
ATOM 719 C CA . ILE A 1 102 ? 19.142 -11.069 -1.670 1.00 89.81 102 ILE A CA 1
ATOM 720 C C . ILE A 1 102 ? 18.920 -11.886 -2.946 1.00 89.81 102 ILE A C 1
ATOM 722 O O . ILE A 1 102 ? 19.803 -12.637 -3.352 1.00 89.81 102 ILE A O 1
ATOM 726 N N . LEU A 1 103 ? 17.759 -11.737 -3.589 1.00 89.25 103 LEU A N 1
ATOM 727 C CA . LEU A 1 103 ? 17.414 -12.474 -4.805 1.00 89.25 103 LEU A CA 1
ATOM 728 C C . LEU A 1 103 ? 18.295 -12.079 -5.994 1.00 89.25 103 LEU A C 1
ATOM 730 O O . LEU A 1 103 ? 18.666 -12.952 -6.776 1.00 89.25 103 LEU A O 1
ATOM 734 N N . ALA A 1 104 ? 18.670 -10.802 -6.102 1.00 86.00 104 ALA A N 1
ATOM 735 C CA . ALA A 1 104 ? 19.615 -10.327 -7.107 1.00 86.00 104 ALA A CA 1
ATOM 736 C C . ALA A 1 104 ? 21.003 -10.948 -6.884 1.00 86.00 104 ALA A C 1
ATOM 738 O O . ALA A 1 104 ? 21.566 -11.534 -7.800 1.00 86.00 104 ALA A O 1
ATOM 739 N N . GLN A 1 105 ? 21.515 -10.945 -5.644 1.00 86.12 105 GLN A N 1
ATOM 740 C CA . GLN A 1 105 ? 22.789 -11.606 -5.311 1.00 86.12 105 GLN A CA 1
ATOM 741 C C . GLN A 1 105 ? 22.773 -13.124 -5.541 1.00 86.12 105 GLN A C 1
ATOM 743 O O . GLN A 1 105 ? 23.816 -13.718 -5.804 1.00 86.12 105 GLN A O 1
ATOM 748 N N . ALA A 1 106 ? 21.603 -13.754 -5.426 1.00 88.50 106 ALA A N 1
ATOM 749 C CA . ALA A 1 106 ? 21.401 -15.169 -5.715 1.00 88.50 106 ALA A CA 1
ATOM 750 C C . ALA A 1 106 ? 21.180 -15.466 -7.213 1.00 88.50 106 ALA A C 1
ATOM 752 O O . ALA A 1 106 ? 20.940 -16.622 -7.554 1.00 88.50 106 ALA A O 1
ATOM 753 N N . ASP A 1 107 ? 21.247 -14.449 -8.082 1.00 84.38 107 ASP A N 1
ATOM 754 C CA . ASP A 1 107 ? 21.028 -14.529 -9.536 1.00 84.38 107 ASP A CA 1
ATOM 755 C C . ASP A 1 107 ? 19.636 -15.074 -9.925 1.00 84.38 107 ASP A C 1
ATOM 757 O O . ASP A 1 107 ? 19.429 -15.622 -11.005 1.00 84.38 107 ASP A O 1
ATOM 761 N N . VAL A 1 108 ? 18.652 -14.934 -9.025 1.00 85.88 108 VAL A N 1
ATOM 762 C CA . VAL A 1 108 ? 17.256 -15.353 -9.255 1.00 85.88 108 VAL A CA 1
ATOM 763 C C . VAL A 1 108 ? 16.490 -14.293 -10.045 1.00 85.88 108 VAL A C 1
ATOM 765 O O . VAL A 1 108 ? 15.593 -14.624 -10.818 1.00 85.88 108 VAL A O 1
ATOM 768 N N . ILE A 1 109 ? 16.839 -13.021 -9.846 1.00 82.88 109 ILE A N 1
ATOM 769 C CA . ILE A 1 109 ? 16.279 -11.879 -10.572 1.00 82.88 10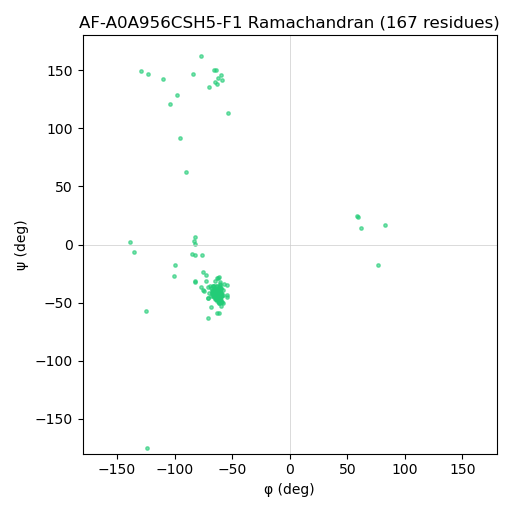9 ILE A CA 1
ATOM 770 C C . ILE A 1 109 ? 17.406 -11.091 -11.250 1.00 82.88 109 ILE A C 1
ATOM 772 O O . ILE A 1 109 ? 18.511 -11.021 -10.704 1.00 82.88 109 ILE A O 1
ATOM 776 N N . PRO A 1 110 ? 17.152 -10.486 -12.422 1.00 75.69 110 PRO A N 1
ATOM 777 C CA . PRO A 1 110 ? 18.153 -9.683 -13.107 1.00 75.69 110 PRO A CA 1
ATOM 778 C C . PRO A 1 110 ? 18.552 -8.468 -12.262 1.00 75.69 110 PRO A C 1
ATOM 780 O O . PRO A 1 110 ? 17.713 -7.801 -11.657 1.00 75.69 110 PRO A O 1
ATOM 783 N N . HIS A 1 111 ? 19.852 -8.171 -12.238 1.00 67.44 111 HIS A N 1
ATOM 784 C CA . HIS A 1 111 ? 20.398 -7.033 -11.494 1.00 67.44 111 HIS A CA 1
ATOM 785 C C . HIS A 1 111 ? 19.914 -5.684 -12.054 1.00 67.44 111 HIS A C 1
ATOM 787 O O . HIS A 1 111 ? 19.743 -4.731 -11.298 1.00 67.44 111 HIS A O 1
ATOM 793 N N . GLU A 1 112 ? 19.671 -5.611 -13.365 1.00 63.22 112 GLU A N 1
ATOM 794 C CA . GLU A 1 112 ? 19.070 -4.451 -14.026 1.00 63.22 112 GLU A CA 1
ATOM 795 C C . GLU A 1 112 ? 17.568 -4.685 -14.229 1.00 63.22 112 GLU A C 1
ATOM 797 O O . GLU A 1 112 ? 17.159 -5.732 -14.730 1.00 63.22 112 GLU A O 1
ATOM 802 N N . GLY A 1 113 ? 16.739 -3.730 -13.800 1.00 63.03 113 GLY A N 1
ATOM 803 C CA . GLY A 1 113 ? 15.274 -3.795 -13.907 1.00 63.03 113 GLY A CA 1
ATOM 804 C C . GLY A 1 113 ? 14.578 -4.710 -12.890 1.00 63.03 113 GLY A C 1
ATOM 805 O O . GLY A 1 113 ? 13.388 -4.550 -12.653 1.00 63.03 113 GLY A O 1
ATOM 806 N N . GLY A 1 114 ? 15.301 -5.631 -12.242 1.00 62.03 114 GLY A N 1
ATOM 807 C CA . GLY A 1 114 ? 14.754 -6.486 -11.184 1.00 62.03 114 GLY A CA 1
ATOM 808 C C . GLY A 1 114 ? 14.765 -5.859 -9.790 1.00 62.03 114 GLY A C 1
ATOM 809 O O . GLY A 1 114 ? 14.194 -6.442 -8.877 1.00 62.03 114 GLY A O 1
ATOM 810 N N . VAL A 1 115 ? 15.403 -4.697 -9.607 1.00 71.88 115 VAL A N 1
ATOM 811 C CA . VAL A 1 115 ? 15.445 -3.931 -8.348 1.00 71.88 115 VAL A CA 1
ATOM 812 C C . VAL A 1 115 ? 14.630 -2.651 -8.515 1.00 71.88 115 VAL A C 1
ATOM 814 O O . VAL A 1 115 ? 14.675 -2.046 -9.583 1.00 71.88 115 VAL A O 1
ATOM 817 N N . LEU A 1 116 ? 13.906 -2.231 -7.468 1.00 75.69 116 LEU A N 1
ATOM 818 C CA . LEU A 1 116 ? 13.160 -0.970 -7.467 1.00 75.69 116 LEU A CA 1
ATOM 819 C C . LEU A 1 116 ? 14.106 0.182 -7.841 1.00 75.69 116 LEU A C 1
ATOM 821 O O . LEU A 1 116 ? 15.041 0.482 -7.092 1.00 75.69 116 LEU A O 1
ATOM 825 N N . ALA A 1 117 ? 13.874 0.789 -9.004 1.00 72.25 117 ALA A N 1
ATOM 826 C CA . ALA A 1 117 ? 14.649 1.928 -9.462 1.00 72.25 117 ALA A CA 1
ATOM 827 C C . ALA A 1 117 ? 14.416 3.116 -8.523 1.00 72.25 117 ALA A C 1
ATOM 829 O O . ALA A 1 117 ? 13.306 3.336 -8.050 1.00 72.25 117 ALA A O 1
ATOM 830 N N . ILE A 1 118 ? 15.481 3.859 -8.220 1.00 76.69 118 ILE A N 1
ATOM 831 C CA . ILE A 1 118 ? 15.366 5.144 -7.528 1.00 76.69 118 ILE A CA 1
ATOM 832 C C . ILE A 1 118 ? 15.367 6.209 -8.617 1.00 76.69 118 ILE A C 1
ATOM 834 O O . ILE A 1 118 ? 16.421 6.658 -9.067 1.00 76.69 118 ILE A O 1
ATOM 838 N N . ASP A 1 119 ? 14.170 6.560 -9.054 1.00 78.12 119 ASP A N 1
ATOM 839 C CA . ASP A 1 119 ? 13.887 7.530 -10.106 1.00 78.12 119 ASP A CA 1
ATOM 840 C C . ASP A 1 119 ? 12.949 8.631 -9.588 1.00 78.12 119 ASP A C 1
ATOM 842 O O . ASP A 1 119 ? 12.681 8.742 -8.383 1.00 78.12 119 ASP A O 1
ATOM 846 N N . LEU A 1 120 ? 12.529 9.527 -10.480 1.00 76.50 120 LEU A N 1
ATOM 847 C CA . LEU A 1 120 ? 11.699 10.665 -10.099 1.00 76.50 120 LEU A CA 1
ATOM 848 C C . LEU A 1 120 ? 10.309 10.191 -9.664 1.00 76.50 120 LEU A C 1
ATOM 850 O O . LEU A 1 120 ? 9.754 10.722 -8.704 1.00 76.50 120 LEU A O 1
ATOM 854 N N . GLU A 1 121 ? 9.790 9.175 -10.336 1.00 77.00 121 GLU A N 1
ATOM 855 C CA . GLU A 1 121 ? 8.482 8.568 -10.171 1.00 77.00 121 GLU A CA 1
ATOM 856 C C . GLU A 1 121 ? 8.371 7.942 -8.774 1.00 77.00 121 GLU A C 1
ATOM 858 O O . GLU A 1 121 ? 7.594 8.405 -7.932 1.00 77.00 121 GLU A O 1
ATOM 863 N N . THR A 1 122 ? 9.250 6.996 -8.444 1.00 77.94 122 THR A N 1
ATOM 864 C CA . THR A 1 122 ? 9.313 6.341 -7.126 1.00 77.94 122 THR A CA 1
ATOM 865 C C . THR A 1 122 ? 9.619 7.322 -5.993 1.00 77.94 122 THR A C 1
ATOM 867 O O . THR A 1 122 ? 8.994 7.263 -4.927 1.00 77.94 122 THR A O 1
ATOM 870 N N . THR A 1 123 ? 10.523 8.282 -6.214 1.00 81.31 123 THR A N 1
ATOM 871 C CA . THR A 1 123 ? 10.849 9.308 -5.211 1.00 81.31 123 THR A CA 1
ATOM 872 C C . THR A 1 123 ? 9.662 10.244 -4.969 1.00 81.31 123 THR A C 1
ATOM 874 O O . THR A 1 123 ? 9.376 10.604 -3.821 1.00 81.31 123 THR A O 1
ATOM 877 N N . SER A 1 124 ? 8.937 10.625 -6.024 1.00 79.00 124 SER A N 1
ATOM 878 C CA . SER A 1 124 ? 7.777 11.515 -5.927 1.00 79.00 124 SER A CA 1
ATOM 879 C C . SER A 1 124 ? 6.637 10.879 -5.135 1.00 79.00 124 SER A C 1
ATOM 881 O O . SER A 1 124 ? 6.044 11.555 -4.296 1.00 79.00 124 SER A O 1
ATOM 883 N N . VAL A 1 125 ? 6.393 9.574 -5.302 1.00 78.56 125 VAL A N 1
ATOM 884 C CA . VAL A 1 125 ? 5.388 8.828 -4.528 1.00 78.56 125 VAL A CA 1
ATOM 885 C C . VAL A 1 125 ? 5.702 8.868 -3.037 1.00 78.56 125 VAL A C 1
ATOM 887 O O . VAL A 1 125 ? 4.828 9.180 -2.226 1.00 78.56 125 VAL A O 1
ATOM 890 N N . VAL A 1 126 ? 6.956 8.605 -2.661 1.00 79.44 126 VAL A N 1
ATOM 891 C CA . VAL A 1 126 ? 7.375 8.617 -1.253 1.00 79.44 126 VAL A CA 1
ATOM 892 C C . VAL A 1 126 ? 7.249 10.020 -0.658 1.00 79.44 126 VAL A C 1
ATOM 894 O O . VAL A 1 126 ? 6.718 10.176 0.442 1.00 79.44 126 VAL A O 1
ATOM 897 N N . LEU A 1 127 ? 7.690 11.053 -1.381 1.00 82.12 127 LEU A N 1
ATOM 898 C CA . LEU A 1 127 ? 7.633 12.438 -0.908 1.00 82.12 127 LEU A CA 1
ATOM 899 C C . LEU A 1 127 ? 6.198 12.965 -0.804 1.00 82.12 127 LEU A C 1
ATOM 901 O O . LEU A 1 127 ? 5.837 13.580 0.200 1.00 82.12 127 LEU A O 1
ATOM 905 N N . LEU A 1 128 ? 5.360 12.710 -1.809 1.00 83.94 128 LEU A N 1
ATOM 906 C CA . LEU A 1 128 ? 3.979 13.195 -1.848 1.00 83.94 128 LEU A CA 1
ATOM 907 C C . LEU A 1 128 ? 3.030 12.401 -0.937 1.00 83.94 128 LEU A C 1
ATOM 909 O O . LEU A 1 128 ? 1.908 12.852 -0.694 1.00 83.94 128 LEU A O 1
ATOM 913 N N . ALA A 1 129 ? 3.479 11.279 -0.365 1.00 78.81 129 ALA A N 1
ATOM 914 C CA . ALA A 1 129 ? 2.767 10.571 0.698 1.00 78.81 129 ALA A CA 1
ATOM 915 C C . ALA A 1 129 ? 2.878 11.266 2.074 1.00 78.81 129 ALA A C 1
ATOM 917 O O . ALA A 1 129 ? 1.997 11.097 2.929 1.00 78.81 129 ALA A O 1
ATOM 918 N N . PHE A 1 130 ? 3.920 12.078 2.309 1.00 81.06 130 PHE A N 1
ATOM 919 C CA . PHE A 1 130 ? 4.131 12.767 3.592 1.00 81.06 130 PHE A CA 1
ATOM 920 C C . PHE A 1 130 ? 2.991 13.719 3.989 1.00 81.06 130 PHE A C 1
ATOM 922 O O . PHE A 1 130 ? 2.545 13.635 5.135 1.00 81.06 130 PHE A O 1
ATOM 929 N N . PRO A 1 131 ? 2.470 14.597 3.108 1.00 80.56 131 PRO A N 1
ATOM 930 C CA . PRO A 1 131 ? 1.363 15.491 3.449 1.00 80.56 131 PRO A CA 1
ATOM 931 C C . PRO A 1 131 ? 0.127 14.761 3.990 1.00 80.56 131 PRO A C 1
ATOM 933 O O . PRO A 1 131 ? -0.423 15.160 5.018 1.00 80.56 131 PRO A O 1
ATOM 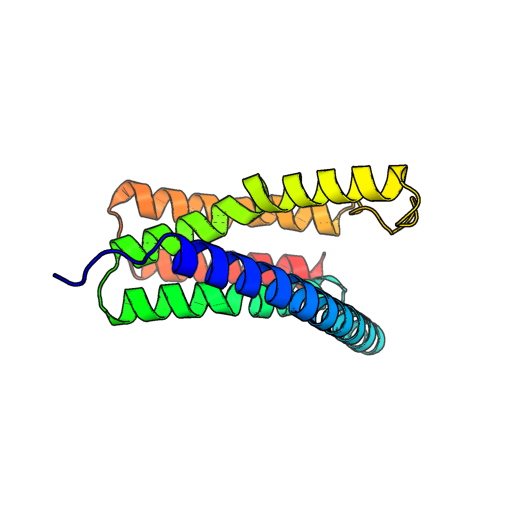936 N N . SER A 1 132 ? -0.278 13.658 3.351 1.00 77.69 132 SER A N 1
ATOM 937 C CA . SER A 1 132 ? -1.393 12.826 3.822 1.00 77.69 132 SER A CA 1
ATOM 938 C C . SER A 1 132 ? -1.099 12.162 5.169 1.00 77.69 132 SER A C 1
ATOM 940 O O . SER A 1 132 ? -1.975 12.132 6.035 1.00 77.69 132 SER A O 1
ATOM 942 N N . MET A 1 133 ? 0.136 11.690 5.381 1.00 78.69 133 MET A N 1
ATOM 943 C CA . MET A 1 133 ? 0.560 11.124 6.667 1.00 78.69 133 MET A CA 1
ATOM 944 C C . MET A 1 133 ? 0.515 12.159 7.795 1.00 78.69 133 MET A C 1
ATOM 946 O O . MET A 1 133 ? 0.011 11.855 8.873 1.00 78.69 133 MET A O 1
ATOM 950 N N . LEU A 1 134 ? 0.995 13.382 7.554 1.00 80.25 134 LEU A N 1
ATOM 951 C CA . LEU A 1 134 ? 1.020 14.455 8.554 1.00 80.25 134 LEU A CA 1
ATOM 952 C C .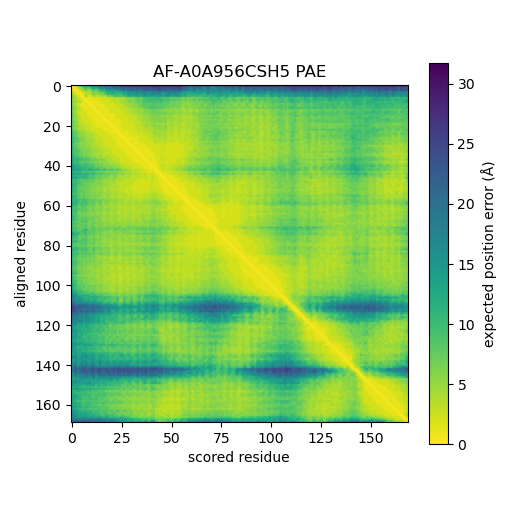 LEU A 1 134 ? -0.387 14.918 8.949 1.00 80.25 134 LEU A C 1
ATOM 954 O O . LEU A 1 134 ? -0.654 15.121 10.132 1.00 80.25 134 LEU A O 1
ATOM 958 N N . LEU A 1 135 ? -1.294 15.055 7.977 1.00 76.19 135 LEU A N 1
ATOM 959 C CA . LEU A 1 135 ? -2.699 15.393 8.231 1.00 76.19 135 LEU A CA 1
ATOM 960 C C . LEU A 1 135 ? -3.392 14.329 9.081 1.00 76.19 135 LEU A C 1
ATOM 962 O O . LEU A 1 135 ? -4.057 14.658 10.063 1.00 76.19 135 LEU A O 1
ATOM 966 N N . MET A 1 136 ? -3.196 13.055 8.737 1.00 74.44 136 MET A N 1
ATOM 967 C CA . MET A 1 136 ? -3.742 11.953 9.520 1.00 74.44 136 MET A CA 1
ATOM 968 C C . MET A 1 136 ? -3.142 11.918 10.930 1.00 74.44 136 MET A C 1
ATOM 970 O O . MET A 1 136 ? -3.879 11.787 11.901 1.00 74.44 136 MET A O 1
ATOM 974 N N . TRP A 1 137 ? -1.820 12.054 11.059 1.00 76.69 137 TRP A N 1
ATOM 975 C CA . TRP A 1 137 ? -1.144 12.051 12.356 1.00 76.69 137 TRP A CA 1
ATOM 976 C C . TRP A 1 137 ? -1.678 13.149 13.274 1.00 76.69 137 TRP A C 1
ATOM 978 O O . TRP A 1 137 ? -1.988 12.881 14.433 1.00 76.69 137 TRP A O 1
ATOM 988 N N . LYS A 1 138 ? -1.877 14.354 12.733 1.00 75.81 138 LYS A N 1
ATOM 989 C CA . LYS A 1 138 ? -2.480 15.460 13.473 1.00 75.81 138 LYS A CA 1
ATOM 990 C C . LYS A 1 138 ? -3.918 15.154 13.906 1.00 75.81 138 LYS A C 1
ATOM 992 O O . LYS A 1 138 ? -4.247 15.352 15.069 1.00 75.81 138 LYS A O 1
ATOM 997 N N . SER A 1 139 ? -4.747 14.608 13.014 1.00 68.38 139 SER A N 1
ATOM 998 C CA . SER A 1 139 ? -6.125 14.212 13.352 1.00 68.38 139 SER A CA 1
ATOM 999 C C . SER A 1 139 ? -6.187 13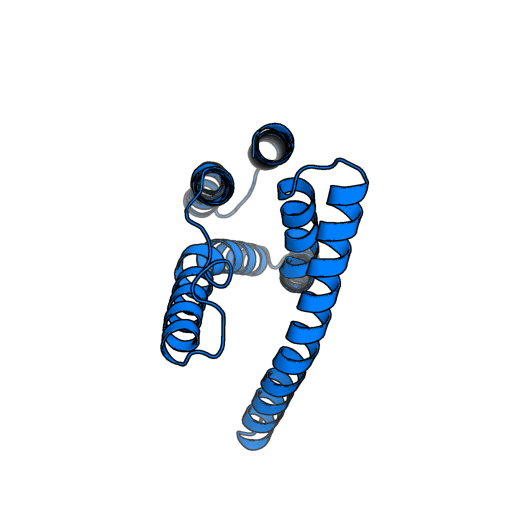.148 14.458 1.00 68.38 139 SER A C 1
ATOM 1001 O O . SER A 1 139 ? -7.069 13.192 15.316 1.00 68.38 139 SER A O 1
ATOM 1003 N N . ILE A 1 140 ? -5.236 12.210 14.467 1.00 70.31 140 ILE A N 1
ATOM 1004 C CA . ILE A 1 140 ? -5.120 11.199 15.524 1.00 70.31 140 ILE A CA 1
ATOM 1005 C C . ILE A 1 140 ? -4.722 11.849 16.860 1.00 70.31 140 ILE A C 1
ATOM 1007 O O . ILE A 1 140 ? -5.228 11.435 17.900 1.00 70.31 140 ILE A O 1
ATOM 1011 N N . GLN A 1 141 ? -3.823 12.838 16.842 1.00 71.81 141 GLN A N 1
ATOM 1012 C CA . GLN A 1 141 ? -3.293 13.479 18.049 1.00 71.81 141 GLN A CA 1
ATOM 1013 C C . GLN A 1 141 ? -4.237 14.478 18.716 1.00 71.81 141 GLN A C 1
ATOM 1015 O O . GLN A 1 141 ? -4.215 14.557 19.942 1.00 71.81 141 GLN A O 1
ATOM 1020 N N . ASP A 1 142 ? -5.009 15.243 17.941 1.00 68.25 142 ASP A N 1
ATOM 1021 C CA . ASP A 1 142 ? -5.831 16.324 18.493 1.00 68.25 142 ASP A CA 1
ATOM 1022 C C . ASP A 1 142 ? -7.020 15.760 19.298 1.00 68.25 142 ASP A C 1
ATOM 1024 O O . ASP A 1 142 ? -7.062 15.936 20.512 1.00 68.25 142 ASP A O 1
ATOM 1028 N N . ASP A 1 143 ? -7.944 15.025 18.662 1.00 62.72 143 ASP A N 1
ATOM 1029 C CA . ASP A 1 143 ? -9.188 14.561 19.316 1.00 62.72 143 ASP A CA 1
ATOM 1030 C C . ASP A 1 143 ? -9.595 13.109 18.975 1.00 62.72 143 ASP A C 1
ATOM 1032 O O . ASP A 1 143 ? -10.667 12.644 19.381 1.00 62.72 143 ASP A O 1
ATOM 1036 N N . GLY A 1 144 ? -8.792 12.382 18.182 1.00 62.66 144 GLY A N 1
ATOM 1037 C CA . GLY A 1 144 ? -9.130 11.032 17.699 1.00 62.66 144 GLY A CA 1
ATOM 1038 C C . GLY A 1 144 ? -10.392 10.981 16.821 1.00 62.66 144 GLY A C 1
ATOM 1039 O O . GLY A 1 144 ? -10.962 9.914 16.586 1.00 62.66 144 GLY A O 1
ATOM 1040 N N . LYS A 1 145 ? -10.858 12.143 16.352 1.00 65.38 145 LYS A N 1
ATOM 1041 C CA . LYS A 1 145 ? -12.046 12.327 15.516 1.00 65.38 145 LYS A CA 1
ATOM 1042 C C . LYS A 1 145 ? -11.682 13.175 14.308 1.00 65.38 145 LYS A C 1
ATOM 1044 O O . LYS A 1 145 ? -10.827 14.046 14.391 1.00 65.38 145 LYS A O 1
ATOM 1049 N N . LEU A 1 146 ? -12.373 12.921 13.202 1.00 66.56 146 LEU A N 1
ATOM 1050 C CA . LEU A 1 146 ? -12.287 13.722 11.986 1.00 66.56 146 LEU A CA 1
ATOM 1051 C C . LEU A 1 146 ? -13.526 14.609 11.882 1.00 66.56 146 LEU A C 1
ATOM 1053 O O . LEU A 1 146 ? -14.654 14.113 11.829 1.00 66.56 146 LEU A O 1
ATOM 1057 N N . ASN A 1 147 ? -13.328 15.921 11.829 1.00 78.88 147 ASN A N 1
ATOM 1058 C CA . ASN A 1 147 ? -14.372 16.862 11.448 1.00 78.88 147 ASN A CA 1
ATOM 1059 C C . ASN A 1 147 ? -14.571 16.844 9.919 1.00 78.88 147 ASN A C 1
ATOM 1061 O O . ASN A 1 147 ? -13.709 16.419 9.145 1.00 78.88 147 ASN A O 1
ATOM 1065 N N . TRP A 1 148 ? -15.708 17.352 9.451 1.00 79.94 148 TRP A N 1
ATOM 1066 C CA . TRP A 1 148 ? -16.033 17.447 8.030 1.00 79.94 148 TRP A CA 1
ATOM 1067 C C . TRP A 1 148 ? -15.019 18.289 7.247 1.00 79.94 148 TRP A C 1
ATOM 1069 O O . TRP A 1 148 ? -14.660 17.944 6.125 1.00 79.94 148 TRP A O 1
ATOM 1079 N N . VAL A 1 149 ? -14.512 19.366 7.856 1.00 82.75 149 VAL A N 1
ATOM 1080 C CA . VAL A 1 149 ? -13.483 20.225 7.245 1.00 82.75 149 VAL A CA 1
ATOM 1081 C C . VAL A 1 149 ? -12.159 19.476 7.085 1.00 82.75 149 VAL A C 1
ATOM 1083 O O . VAL A 1 149 ? -11.528 19.570 6.037 1.00 82.75 149 VAL A O 1
ATOM 1086 N N . GLU A 1 150 ? -11.759 18.693 8.086 1.00 75.88 150 GLU A N 1
ATOM 1087 C CA . GLU A 1 150 ? -10.532 17.886 8.041 1.00 75.88 150 GLU A CA 1
ATOM 1088 C C . GLU A 1 150 ? -10.658 16.765 7.014 1.00 75.88 150 GLU A C 1
ATOM 1090 O O . GLU A 1 150 ? -9.749 16.550 6.221 1.00 75.88 150 GLU A O 1
ATOM 1095 N N . THR A 1 151 ? -11.826 16.124 6.956 1.00 82.06 151 THR A N 1
ATOM 1096 C CA . THR A 1 151 ? -12.143 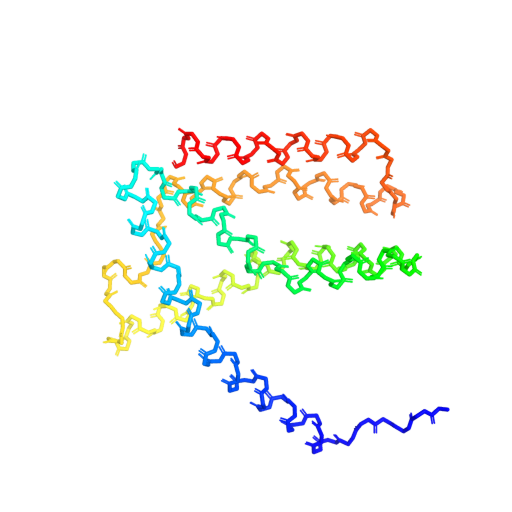15.106 5.949 1.00 82.06 151 THR A CA 1
ATOM 1097 C C . THR A 1 151 ? -12.067 15.691 4.539 1.00 82.06 151 THR A C 1
ATOM 1099 O O . THR A 1 151 ? -11.396 15.133 3.674 1.00 82.06 151 THR A O 1
ATOM 1102 N N . ALA A 1 152 ? -12.699 16.845 4.305 1.00 85.88 152 ALA A N 1
ATOM 1103 C CA . ALA A 1 152 ? -12.637 17.534 3.020 1.00 85.88 152 ALA A CA 1
ATOM 1104 C C . ALA A 1 152 ? -11.197 17.934 2.657 1.00 85.88 152 ALA A C 1
ATOM 1106 O O . ALA A 1 152 ? -10.784 17.761 1.512 1.00 85.88 152 ALA A O 1
ATOM 1107 N N . GLY A 1 153 ? -10.414 18.408 3.632 1.00 83.50 153 GLY A N 1
ATOM 1108 C CA . GLY A 1 153 ? -8.998 18.726 3.456 1.00 83.50 153 GLY A CA 1
ATOM 1109 C C . GLY A 1 153 ? -8.154 17.503 3.095 1.00 83.50 153 GLY A C 1
ATOM 1110 O O . GLY A 1 153 ? -7.365 17.564 2.157 1.00 83.50 153 GLY A O 1
ATOM 1111 N N . MET A 1 154 ? -8.356 16.372 3.775 1.00 83.19 154 MET A N 1
ATOM 1112 C CA . MET A 1 154 ? -7.663 15.115 3.478 1.00 83.19 154 MET A CA 1
ATOM 1113 C C . MET A 1 154 ? -8.008 14.589 2.085 1.00 83.19 154 MET A C 1
ATOM 1115 O O . MET A 1 154 ? -7.105 14.202 1.349 1.00 83.19 154 MET A O 1
ATOM 1119 N N . VAL A 1 155 ? -9.286 14.622 1.695 1.00 86.00 155 VAL A N 1
ATOM 1120 C CA . VAL A 1 155 ? -9.721 14.225 0.347 1.00 86.00 155 VAL A CA 1
ATOM 1121 C C . VAL A 1 155 ? -9.126 15.148 -0.716 1.00 86.00 155 VAL A C 1
ATOM 1123 O O . VAL A 1 155 ? -8.665 14.663 -1.745 1.00 86.00 155 VAL A O 1
ATOM 1126 N N . ALA A 1 156 ? -9.088 16.460 -0.472 1.00 87.38 156 ALA A N 1
ATOM 1127 C CA . ALA A 1 156 ? -8.504 17.420 -1.404 1.00 87.38 156 ALA A CA 1
ATOM 1128 C C . ALA A 1 156 ? -6.990 17.223 -1.564 1.00 87.38 156 ALA A C 1
ATOM 1130 O O . ALA A 1 156 ? -6.499 17.195 -2.689 1.00 87.38 156 ALA A O 1
ATOM 1131 N N . VAL A 1 157 ? -6.255 17.042 -0.460 1.00 85.31 157 VAL A N 1
ATOM 1132 C CA . VAL A 1 157 ? -4.809 16.773 -0.497 1.00 85.31 157 VAL A CA 1
ATOM 1133 C C . VAL A 1 157 ? -4.529 15.440 -1.179 1.00 85.31 157 VAL A C 1
ATOM 1135 O O . VAL A 1 157 ? -3.680 15.389 -2.059 1.00 85.31 157 VAL A O 1
ATOM 1138 N N . PHE A 1 158 ? -5.280 14.388 -0.848 1.00 84.62 158 PHE A N 1
ATOM 1139 C CA . PHE A 1 158 ? -5.157 13.093 -1.511 1.00 84.62 158 PHE A CA 1
ATOM 1140 C C . PHE A 1 158 ? -5.431 13.202 -3.016 1.00 84.62 158 PHE A C 1
ATOM 1142 O O . PHE A 1 158 ? -4.611 12.770 -3.818 1.00 84.62 158 PHE A O 1
ATOM 1149 N N . GLY A 1 159 ? -6.534 13.839 -3.418 1.00 86.88 159 GLY A N 1
ATOM 1150 C CA . GLY A 1 159 ? -6.871 14.042 -4.827 1.00 86.88 159 GLY A CA 1
ATOM 1151 C C . GLY A 1 159 ? -5.820 14.861 -5.579 1.00 86.88 159 GLY A C 1
ATOM 1152 O O . GLY A 1 159 ? -5.487 14.531 -6.714 1.00 86.88 159 GLY A O 1
ATOM 1153 N N . LEU A 1 160 ? -5.250 15.885 -4.938 1.00 86.69 160 LEU A N 1
ATOM 1154 C CA . LEU A 1 160 ? -4.167 16.683 -5.507 1.00 86.69 160 LEU A CA 1
ATOM 1155 C C . LEU A 1 160 ? -2.877 15.863 -5.658 1.00 86.69 160 LEU A C 1
ATOM 1157 O O . LEU A 1 160 ? -2.233 15.949 -6.699 1.00 86.69 160 LEU A O 1
ATOM 1161 N N . THR A 1 161 ? -2.525 15.041 -4.665 1.00 84.38 161 THR A N 1
ATOM 1162 C CA . THR A 1 161 ? -1.397 14.101 -4.754 1.00 84.38 161 THR A CA 1
ATOM 1163 C C . THR A 1 161 ? -1.587 13.135 -5.919 1.00 84.38 161 THR A C 1
ATOM 1165 O O . THR A 1 161 ? -0.695 13.014 -6.752 1.00 84.38 161 THR A O 1
ATOM 1168 N N . ILE A 1 162 ? -2.759 12.504 -6.030 1.00 84.62 162 ILE A N 1
ATOM 1169 C CA . ILE A 1 162 ? -3.083 11.594 -7.137 1.00 84.62 162 ILE A CA 1
ATOM 1170 C C . ILE A 1 162 ? -2.997 12.314 -8.486 1.00 84.62 162 ILE A C 1
ATOM 1172 O O . ILE A 1 162 ? -2.430 11.772 -9.428 1.00 84.62 162 ILE A O 1
ATOM 1176 N N . TYR A 1 163 ? -3.501 13.545 -8.579 1.00 85.62 163 TYR A N 1
ATOM 1177 C CA . TYR A 1 163 ? -3.395 14.352 -9.793 1.00 85.62 163 TYR A CA 1
ATOM 1178 C C . TYR A 1 163 ? -1.938 14.648 -10.173 1.00 85.62 163 TYR A C 1
ATOM 1180 O O . TYR A 1 163 ? -1.569 14.496 -11.335 1.00 85.62 163 TYR A O 1
ATOM 1188 N N . PHE A 1 164 ? -1.100 15.053 -9.213 1.00 82.56 164 PHE A N 1
ATOM 1189 C CA . PHE A 1 164 ? 0.315 15.313 -9.479 1.00 82.56 164 PHE A CA 1
ATOM 1190 C C . PHE A 1 164 ? 1.045 14.055 -9.934 1.00 82.56 164 PHE A C 1
ATOM 1192 O O . PHE A 1 164 ? 1.764 14.122 -10.926 1.00 82.56 164 PHE A O 1
ATOM 1199 N N . LEU A 1 165 ? 0.803 12.927 -9.265 1.00 82.00 165 LEU A N 1
ATOM 1200 C CA . LEU A 1 165 ? 1.375 11.637 -9.636 1.00 82.00 165 LEU A CA 1
ATOM 1201 C C . LEU A 1 165 ? 0.915 11.183 -11.025 1.00 82.00 165 LEU A C 1
ATOM 1203 O O . LEU A 1 165 ? 1.725 10.715 -11.805 1.00 82.00 165 LEU A O 1
ATOM 1207 N N . ALA A 1 166 ? -0.359 11.367 -11.372 1.00 81.06 166 ALA A N 1
ATOM 1208 C CA . ALA A 1 166 ? -0.880 10.962 -12.676 1.00 81.06 166 ALA A CA 1
ATOM 1209 C C . ALA A 1 166 ? -0.412 11.856 -13.840 1.00 81.06 166 ALA A C 1
ATOM 1211 O O . ALA A 1 166 ? -0.416 11.408 -14.981 1.00 81.06 166 ALA A O 1
ATOM 1212 N N . MET A 1 167 ? -0.077 13.125 -13.580 1.00 80.50 167 MET A N 1
ATOM 1213 C CA . MET A 1 167 ? 0.292 14.099 -14.620 1.00 80.50 167 MET A CA 1
ATOM 1214 C C . MET A 1 167 ? 1.800 14.328 -14.766 1.00 80.50 167 MET A C 1
ATOM 1216 O O . MET A 1 167 ? 2.230 14.787 -15.822 1.00 80.50 167 MET A O 1
ATOM 1220 N N . HIS A 1 168 ? 2.574 14.119 -13.700 1.00 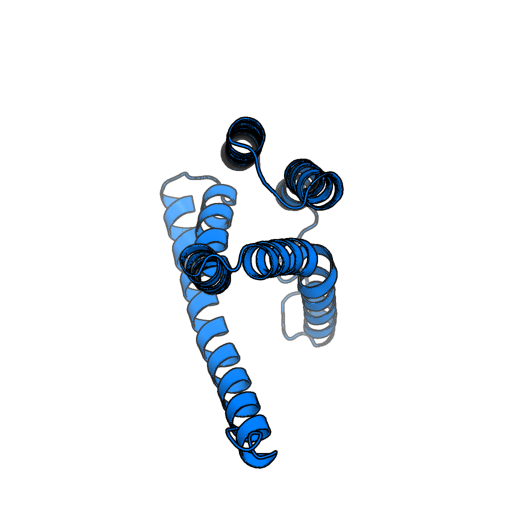72.56 168 HIS A N 1
ATOM 1221 C CA . HIS A 1 168 ? 3.995 14.489 -13.632 1.00 72.56 168 HIS A CA 1
ATOM 1222 C C . HIS A 1 168 ? 4.891 13.403 -13.029 1.00 72.56 168 HIS A C 1
ATOM 1224 O O . HIS A 1 168 ? 6.102 13.617 -12.963 1.00 72.56 168 HIS A O 1
ATOM 1230 N N . GLY A 1 169 ? 4.302 12.320 -12.523 1.00 58.72 169 GLY A N 1
ATOM 1231 C CA . GLY A 1 169 ? 5.032 11.102 -12.208 1.00 58.72 169 GLY A CA 1
ATOM 1232 C C . GLY A 1 169 ? 4.977 10.132 -13.373 1.00 58.72 169 GLY A C 1
ATOM 1233 O O . GLY A 1 169 ? 4.328 10.439 -14.400 1.00 58.72 169 GLY A O 1
#

Mean predicted aligned error: 6.99 Å

Foldseek 3Di:
DDPDDDPCVVVVVVVVVVVCCVVVVVVLVVVLVVQQVVCVVVVFDSLVSVVVSVCVVCVVLVVVLVVCVVVVVLLSSLVSVLCVLCCVVPPVVVVVQVVLVVCCVVVVAPPPPSHPDPDPLVVLLVVLSVVLNVLSVVCCPPPSDDDPVSVVVSVVSVVVSSVCSRPPD

Radius of gyration: 19.03 Å; Cα contacts (8 Å, |Δi|>4): 90; chains: 1; bounding box: 43×47×51 Å

Secondary structure (DSSP, 8-state):
-PPPPPHHHHHHHHHHHHHHHHHHHHHHHHHHHHHHHHHHHTT--HHHHHHHHHHHHTHHHHHHHHHHHHTT-HHHHHHHHHHHHHHIIIIIHHHHHHHHHHHHHTTSS-TTTSS---SHHHHHHHHHHHHHHHHHHHHHHHTS---HHHHHHHHHHHHHHHHHHHHH-

Sequence (169 aa):
DEPPPSWLSIAGYGLLGAVTSLLGGHAVGDFADALVDGLNAAGYPEMVSAILLSLFAGAGAYVMIATAHAKKMYDIALANVSGSITQVPFVVLPAVMILMAILAQADVIPHEGGVLAIDLETTSVVLLAFPSMLLMWKSIQDDGKLNWVETAGMVAVFGLTIYFLAMHG

pLDDT: mean 84.27, std 8.01, range [57.19, 96.31]